Protein AF-A0A816BIZ3-F1 (afdb_monomer_lite)

Foldseek 3Di:
DDDQFAEEEAEDQDDPVVDCPPPVNVVVQVVVCVVRVHPYYHYHYDDPPVVVCVVVVVVCVVVCVVCVPDDQDQQPPHDQADPVRDGPDPVSSVVSVVVSVVVSVVD

Structure (mmCIF, N/CA/C/O backbone):
data_AF-A0A816BIZ3-F1
#
_entry.id   AF-A0A816BIZ3-F1
#
loop_
_atom_site.group_PDB
_atom_site.id
_atom_site.type_symbol
_atom_site.label_atom_id
_atom_site.label_alt_id
_atom_site.label_comp_id
_atom_site.label_asym_id
_atom_site.label_entity_id
_atom_site.label_seq_id
_atom_site.pdbx_PDB_ins_code
_atom_site.Cartn_x
_atom_site.Cartn_y
_atom_site.Cartn_z
_atom_site.occupancy
_atom_site.B_iso_or_equiv
_atom_site.auth_seq_id
_atom_site.auth_comp_id
_atom_site.auth_asym_id
_atom_site.auth_atom_id
_atom_site.pdbx_PDB_model_num
ATOM 1 N N . A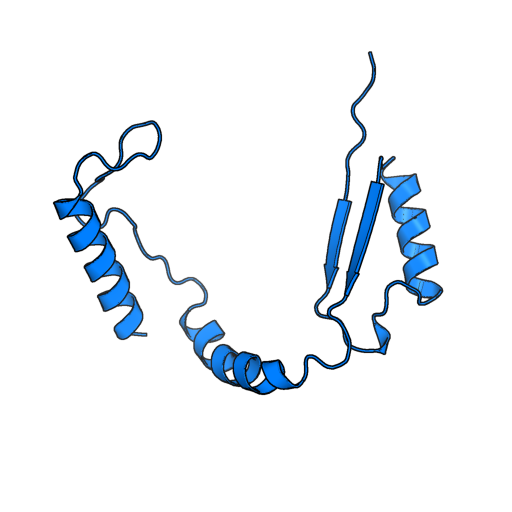SN A 1 1 ? -8.744 11.353 32.001 1.00 47.41 1 ASN A N 1
ATOM 2 C CA . ASN A 1 1 ? -9.101 11.352 30.566 1.00 47.41 1 ASN A CA 1
ATOM 3 C C . ASN A 1 1 ? -7.839 11.151 29.749 1.00 47.41 1 ASN A C 1
ATOM 5 O O . ASN A 1 1 ? -7.067 12.089 29.613 1.00 47.41 1 ASN A O 1
ATOM 9 N N . GLY A 1 2 ? -7.571 9.920 29.308 1.00 70.38 2 GLY A N 1
ATOM 10 C CA . GLY A 1 2 ? -6.414 9.621 28.462 1.00 70.38 2 GLY A CA 1
ATOM 11 C C . GLY A 1 2 ? -6.740 9.995 27.024 1.00 70.38 2 GLY A C 1
ATOM 12 O O . GLY A 1 2 ? -7.571 9.342 26.402 1.00 70.38 2 GLY A O 1
ATOM 13 N N . GLN A 1 3 ? -6.156 11.082 26.528 1.00 81.06 3 GLN A N 1
ATOM 14 C CA . GLN A 1 3 ? -6.303 11.466 25.129 1.00 81.06 3 GLN A CA 1
AT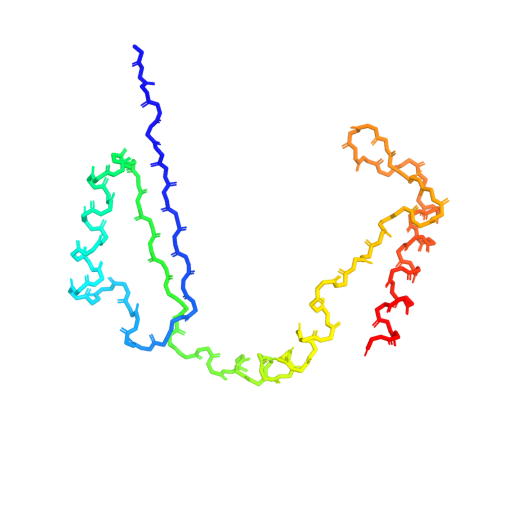OM 15 C C . GLN A 1 3 ? -5.556 10.430 24.282 1.00 81.06 3 GLN A C 1
ATOM 17 O O . GLN A 1 3 ? -4.358 10.228 24.482 1.00 81.06 3 GLN A O 1
ATOM 22 N N . VAL A 1 4 ? -6.270 9.738 23.391 1.00 87.75 4 VAL A N 1
ATOM 23 C CA . VAL A 1 4 ? -5.659 8.761 22.482 1.00 87.75 4 VAL A CA 1
ATOM 24 C C . VAL A 1 4 ? -4.748 9.521 21.529 1.00 87.75 4 VAL A C 1
ATOM 26 O O . VAL A 1 4 ? -5.196 10.427 20.825 1.00 87.75 4 VAL A O 1
ATOM 29 N N . LYS A 1 5 ? -3.459 9.185 21.550 1.00 93.06 5 LYS A N 1
ATOM 30 C CA . LYS A 1 5 ? -2.474 9.803 20.672 1.00 93.06 5 LYS A CA 1
ATOM 31 C C . LYS A 1 5 ? -2.604 9.235 19.253 1.00 93.06 5 LYS A C 1
ATOM 33 O O . LYS A 1 5 ? -2.868 8.044 19.095 1.00 93.06 5 LYS A O 1
ATOM 38 N N . PRO A 1 6 ? -2.432 10.064 18.215 1.00 94.12 6 PRO A N 1
ATOM 39 C CA . PRO A 1 6 ? -2.510 9.609 16.832 1.00 94.12 6 PRO A CA 1
ATOM 40 C C . PRO A 1 6 ? -1.302 8.747 16.439 1.00 94.12 6 PRO A C 1
ATOM 42 O O . PRO A 1 6 ? -0.187 8.955 16.916 1.00 94.12 6 PRO A O 1
ATOM 45 N N . ILE A 1 7 ? -1.521 7.806 15.522 1.00 95.94 7 ILE A N 1
ATOM 46 C CA . ILE A 1 7 ? -0.477 7.000 14.876 1.00 95.94 7 ILE A CA 1
ATOM 47 C C . ILE A 1 7 ? -0.352 7.465 13.426 1.00 95.94 7 ILE A C 1
ATOM 49 O O . ILE A 1 7 ? -1.367 7.684 12.765 1.00 95.94 7 ILE A O 1
ATOM 53 N N . ALA A 1 8 ? 0.876 7.594 12.924 1.00 92.94 8 ALA A N 1
ATOM 54 C CA . ALA A 1 8 ? 1.136 7.911 11.522 1.00 92.94 8 ALA A CA 1
ATOM 55 C C . ALA A 1 8 ? 1.898 6.772 10.832 1.00 92.94 8 ALA A C 1
ATOM 57 O O . ALA A 1 8 ? 2.885 6.260 11.364 1.00 92.94 8 ALA A O 1
ATOM 58 N N . ILE A 1 9 ? 1.448 6.402 9.633 1.00 93.56 9 ILE A N 1
ATOM 59 C CA . ILE A 1 9 ? 2.111 5.440 8.750 1.00 93.56 9 ILE A CA 1
ATOM 60 C C . ILE A 1 9 ? 2.370 6.150 7.424 1.00 93.56 9 ILE A C 1
ATOM 62 O O . ILE A 1 9 ? 1.438 6.648 6.799 1.00 93.56 9 ILE A O 1
ATOM 66 N N . ILE A 1 10 ? 3.635 6.216 7.018 1.00 86.94 10 ILE A N 1
ATOM 67 C CA . ILE A 1 10 ? 4.073 6.856 5.779 1.00 86.94 10 ILE A CA 1
ATOM 68 C C . ILE A 1 10 ? 4.704 5.782 4.903 1.00 86.94 10 ILE A C 1
ATOM 70 O O . ILE A 1 10 ? 5.724 5.199 5.267 1.00 86.94 10 ILE A O 1
ATOM 74 N N . THR A 1 11 ? 4.099 5.528 3.748 1.00 84.62 11 THR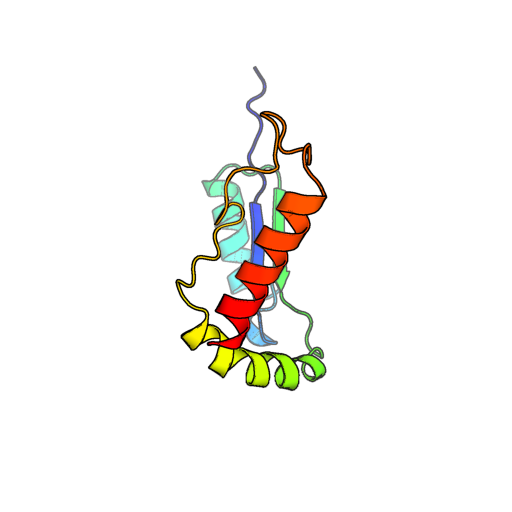 A N 1
ATOM 75 C CA . THR A 1 11 ? 4.628 4.628 2.721 1.00 84.62 11 THR A CA 1
ATOM 76 C C . THR A 1 11 ? 5.097 5.460 1.539 1.00 84.62 11 THR A C 1
ATOM 78 O O . THR A 1 11 ? 4.294 6.177 0.942 1.00 84.62 11 THR A O 1
ATOM 81 N N . VAL A 1 12 ? 6.384 5.381 1.215 1.00 74.75 12 VAL A N 1
ATOM 82 C CA . VAL A 1 12 ? 6.974 6.103 0.084 1.00 74.75 12 VAL A CA 1
ATOM 83 C C . VAL A 1 12 ? 7.419 5.088 -0.962 1.00 74.75 12 VAL A C 1
ATOM 85 O O . VAL A 1 12 ? 8.095 4.107 -0.632 1.00 74.75 12 VAL A O 1
ATOM 88 N N . ASP A 1 13 ? 7.032 5.319 -2.214 1.00 69.00 13 ASP A N 1
ATOM 89 C CA . ASP A 1 13 ? 7.633 4.627 -3.350 1.00 69.00 13 ASP A CA 1
ATOM 90 C C . ASP A 1 13 ? 9.025 5.222 -3.552 1.00 69.00 13 ASP A C 1
ATOM 92 O O . ASP A 1 13 ? 9.185 6.299 -4.122 1.00 69.00 13 ASP A O 1
ATOM 96 N N . GLY A 1 14 ? 9.991 4.606 -2.873 1.00 64.62 14 GLY A N 1
ATOM 97 C CA . GLY A 1 14 ? 11.305 5.174 -2.645 1.00 64.62 14 GLY A CA 1
ATOM 98 C C . GLY A 1 14 ? 12.402 4.355 -3.307 1.00 64.62 14 GLY A C 1
ATOM 99 O O . GLY A 1 14 ? 12.481 3.140 -3.116 1.00 64.62 14 GLY A O 1
ATOM 100 N N . GLY A 1 15 ? 13.287 5.022 -4.037 1.00 63.03 15 GLY A N 1
ATOM 101 C CA . GLY A 1 15 ? 14.569 4.491 -4.469 1.00 63.03 15 GLY A CA 1
ATOM 102 C C . GLY A 1 15 ? 15.583 4.396 -3.316 1.00 63.03 15 GLY A C 1
ATOM 103 O O . GLY A 1 15 ? 15.290 4.731 -2.166 1.00 63.03 15 GLY A O 1
ATOM 104 N N . PRO A 1 16 ? 16.820 3.953 -3.601 1.00 60.94 16 PRO A N 1
ATOM 105 C CA . PRO A 1 16 ? 17.853 3.745 -2.585 1.00 60.94 16 PRO A CA 1
ATOM 106 C C . PRO A 1 16 ? 18.118 4.966 -1.695 1.00 60.94 16 PRO A C 1
ATOM 108 O O . PRO 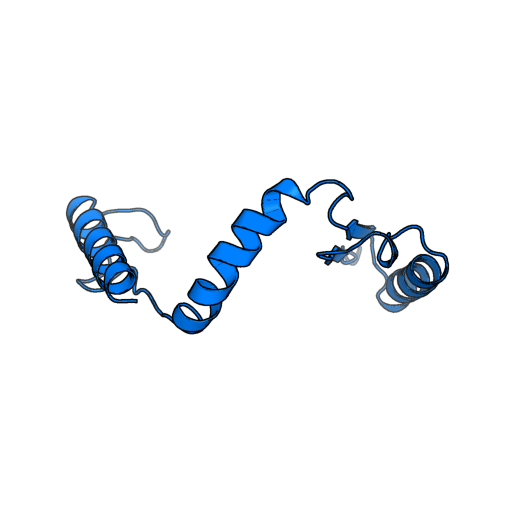A 1 16 ? 18.410 4.783 -0.517 1.00 60.94 16 PRO A O 1
ATOM 111 N N . ASP A 1 17 ? 17.977 6.180 -2.239 1.00 65.69 17 ASP A N 1
ATOM 112 C CA . ASP A 1 17 ? 18.263 7.459 -1.570 1.00 65.69 17 ASP A CA 1
ATOM 113 C C . ASP A 1 17 ? 17.135 7.952 -0.644 1.00 65.69 17 ASP A C 1
ATOM 115 O O . ASP A 1 17 ? 17.330 8.879 0.142 1.00 65.69 17 ASP A O 1
ATOM 119 N N . GLU A 1 18 ? 15.957 7.329 -0.698 1.00 68.00 18 GLU A N 1
ATOM 120 C CA . GLU A 1 18 ? 14.788 7.698 0.116 1.00 68.00 18 GLU A CA 1
ATOM 121 C C . GLU A 1 18 ? 14.655 6.832 1.373 1.00 68.00 18 GLU A C 1
ATOM 123 O O . GLU A 1 18 ? 13.704 6.988 2.139 1.00 68.00 18 GLU A O 1
ATOM 128 N N . ASN A 1 19 ? 15.639 5.958 1.623 1.00 74.56 19 ASN A N 1
ATOM 129 C CA . ASN A 1 19 ? 15.658 5.034 2.752 1.00 74.56 19 ASN A CA 1
ATOM 130 C C . ASN A 1 19 ? 15.345 5.759 4.091 1.00 74.56 19 ASN A C 1
ATOM 132 O O . ASN A 1 19 ? 15.986 6.764 4.422 1.00 74.56 19 ASN A O 1
ATOM 136 N N . PRO A 1 20 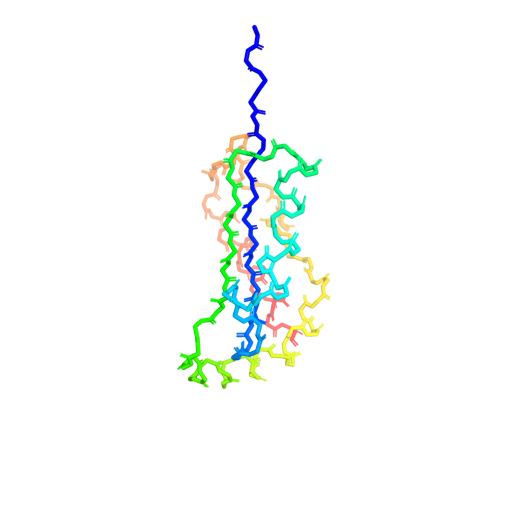? 14.408 5.247 4.915 1.00 76.69 20 PRO A N 1
ATOM 137 C CA . PRO A 1 20 ? 14.005 5.879 6.172 1.00 76.69 20 PRO A CA 1
ATOM 138 C C . PRO A 1 20 ? 15.153 6.053 7.171 1.00 76.69 20 PRO A C 1
ATOM 140 O O . PRO A 1 20 ? 15.080 6.904 8.055 1.00 76.69 20 PRO A O 1
ATOM 143 N N . CYS A 1 21 ? 16.223 5.266 7.031 1.00 80.75 21 CYS A N 1
ATOM 144 C CA . CYS A 1 21 ? 17.414 5.327 7.866 1.00 80.75 21 CYS A CA 1
ATOM 145 C C . CYS A 1 21 ? 18.387 6.453 7.481 1.00 80.75 21 CYS A C 1
ATOM 147 O O . CYS A 1 21 ? 19.383 6.641 8.183 1.00 80.75 21 CYS A O 1
ATOM 149 N N . PHE A 1 22 ? 18.140 7.223 6.412 1.00 85.00 22 PHE A N 1
ATOM 150 C CA . PHE A 1 22 ? 18.972 8.390 6.118 1.00 85.00 22 PHE A CA 1
ATOM 151 C C . PHE A 1 22 ? 18.869 9.435 7.242 1.00 85.00 22 PHE A C 1
ATOM 153 O O . PHE A 1 22 ? 17.761 9.760 7.681 1.00 85.00 22 PHE A O 1
ATOM 160 N N . PRO A 1 23 ? 19.993 10.043 7.676 1.00 88.81 23 PRO A N 1
ATOM 161 C CA . PRO A 1 23 ? 19.999 10.992 8.792 1.00 88.81 23 PRO A CA 1
ATOM 162 C C . PRO A 1 23 ? 19.015 12.157 8.635 1.00 88.81 23 PRO A C 1
ATOM 164 O O . PRO A 1 23 ? 18.374 12.556 9.604 1.00 88.81 23 PRO A O 1
ATOM 167 N N . LYS A 1 24 ? 18.851 12.679 7.413 1.00 87.56 24 LYS A N 1
ATOM 168 C CA . LYS A 1 24 ? 17.893 13.755 7.118 1.00 87.56 24 LYS A CA 1
ATOM 169 C C . LYS A 1 24 ? 16.452 13.315 7.398 1.00 87.56 24 LYS A C 1
ATOM 171 O O . LYS A 1 24 ? 15.720 14.033 8.073 1.00 87.56 24 LYS A O 1
ATOM 176 N N . THR A 1 25 ? 16.071 12.131 6.920 1.00 86.50 25 THR A N 1
ATOM 177 C CA . THR A 1 25 ? 14.729 11.565 7.104 1.00 86.50 25 THR A CA 1
ATOM 178 C C . THR A 1 25 ? 14.459 11.279 8.574 1.00 86.50 25 THR A C 1
ATOM 180 O O . THR A 1 25 ? 13.417 11.681 9.086 1.00 86.50 25 THR A O 1
ATOM 183 N N . LEU A 1 26 ? 15.420 10.691 9.294 1.00 90.50 26 LEU A N 1
ATOM 184 C CA . LEU A 1 26 ? 15.310 10.451 10.736 1.00 90.50 26 LEU A CA 1
ATOM 185 C C . LEU A 1 26 ? 15.082 11.747 11.525 1.00 90.50 26 LEU A C 1
ATOM 187 O O . LEU A 1 26 ? 14.180 11.803 12.359 1.00 90.50 26 LEU A O 1
ATOM 191 N N . LEU A 1 27 ? 15.851 12.804 11.242 1.00 93.38 27 LEU A N 1
ATOM 192 C CA . LEU A 1 27 ? 15.701 14.094 11.922 1.00 93.38 27 LEU A CA 1
ATOM 193 C C . LEU A 1 27 ? 14.317 14.712 11.682 1.00 93.38 27 LEU A C 1
ATOM 195 O O . LEU A 1 27 ? 13.657 15.116 12.640 1.00 93.38 27 LEU A O 1
ATOM 199 N N . SER A 1 28 ? 13.847 14.730 10.432 1.00 91.75 28 SER A N 1
ATOM 200 C CA . SER A 1 28 ? 12.505 15.226 10.099 1.00 91.75 28 SER A CA 1
ATOM 201 C C . SER A 1 28 ? 11.393 14.387 10.740 1.00 91.75 28 SER A C 1
ATOM 203 O O . SER A 1 28 ? 10.384 14.929 11.187 1.00 91.75 28 SER A O 1
ATOM 205 N N . SER A 1 29 ? 11.595 13.074 10.850 1.00 92.88 29 SER A N 1
ATOM 206 C CA . SER A 1 29 ? 10.639 12.138 11.457 1.00 92.88 29 SER A CA 1
ATOM 207 C C . SER A 1 29 ? 10.516 12.338 12.965 1.00 92.88 29 SER A C 1
ATOM 209 O O . SER A 1 29 ? 9.412 12.336 13.509 1.00 92.88 29 SER A O 1
ATOM 211 N N . ILE A 1 30 ? 11.643 12.570 13.646 1.00 94.62 30 ILE A N 1
ATOM 212 C CA . ILE A 1 30 ? 11.671 12.899 15.076 1.00 94.62 30 ILE A CA 1
ATOM 213 C C . ILE A 1 30 ? 10.948 14.226 15.336 1.00 94.62 30 ILE A C 1
ATOM 215 O O . ILE A 1 30 ? 10.194 14.324 16.308 1.00 94.62 30 ILE A O 1
ATOM 219 N N . ASP A 1 31 ? 11.162 15.235 14.486 1.00 96.19 31 ASP A N 1
ATOM 220 C CA . ASP A 1 31 ? 10.469 16.521 14.604 1.00 96.19 31 ASP A CA 1
ATOM 221 C C . ASP A 1 31 ? 8.951 16.352 14.444 1.00 96.19 31 ASP A C 1
ATOM 223 O O . ASP A 1 31 ? 8.192 16.781 15.314 1.00 96.19 31 ASP A O 1
ATOM 227 N N . MET A 1 32 ? 8.500 15.620 13.416 1.00 94.06 32 MET A N 1
ATOM 228 C CA . MET A 1 32 ? 7.080 15.295 13.221 1.00 94.06 32 MET A CA 1
ATOM 229 C C . MET A 1 32 ? 6.475 14.546 14.411 1.00 94.06 32 MET A C 1
ATOM 231 O O . MET A 1 32 ? 5.392 14.911 14.874 1.00 94.06 32 MET A O 1
ATOM 235 N N . PHE A 1 33 ? 7.167 13.525 14.926 1.00 96.56 33 PHE A N 1
ATOM 236 C CA . PHE A 1 33 ? 6.686 12.727 16.055 1.00 96.56 33 PHE A CA 1
ATOM 237 C C . PHE A 1 33 ? 6.406 13.600 17.282 1.00 96.56 33 PHE A C 1
ATOM 239 O O . PHE A 1 33 ? 5.347 13.495 17.905 1.00 96.56 33 PHE A O 1
ATOM 246 N N . LYS A 1 34 ? 7.334 14.514 17.592 1.00 96.25 34 LYS A N 1
ATOM 247 C CA . LYS A 1 34 ? 7.199 15.453 18.710 1.00 96.25 34 LYS A CA 1
ATOM 248 C C . LYS A 1 34 ? 6.126 16.502 18.442 1.00 96.25 34 LYS A C 1
ATOM 250 O O . LYS A 1 34 ? 5.262 16.715 19.289 1.00 96.25 34 LYS A O 1
ATOM 255 N N . LYS A 1 35 ? 6.162 17.136 17.267 1.00 96.25 35 LYS A N 1
ATOM 256 C CA . LYS A 1 35 ? 5.263 18.232 16.885 1.00 96.25 35 LYS A CA 1
ATOM 257 C C . LYS A 1 35 ? 3.794 17.815 16.888 1.00 96.25 35 LYS A C 1
ATOM 259 O O . LYS A 1 35 ? 2.942 18.602 17.287 1.00 96.25 35 LYS A O 1
ATOM 264 N N . HIS A 1 36 ? 3.505 16.586 16.469 1.00 94.19 36 HIS A N 1
ATOM 265 C CA . HIS A 1 36 ? 2.144 16.056 16.399 1.00 94.19 36 HIS A CA 1
ATOM 266 C C . HIS A 1 36 ? 1.750 15.196 17.609 1.00 94.19 36 HIS A C 1
ATOM 268 O O . HIS A 1 36 ? 0.633 14.688 17.639 1.00 94.19 36 HIS A O 1
ATOM 274 N N . ASN A 1 37 ? 2.633 15.060 18.610 1.00 95.12 37 ASN A N 1
ATOM 275 C CA . ASN A 1 37 ? 2.421 14.240 19.809 1.00 95.12 37 ASN A CA 1
ATOM 276 C C . ASN A 1 37 ? 1.911 12.827 19.465 1.00 95.12 37 ASN A C 1
ATOM 278 O O . ASN A 1 37 ? 0.903 12.366 20.007 1.00 95.12 37 ASN A O 1
ATOM 282 N N . LEU A 1 38 ? 2.593 12.174 18.522 1.00 95.50 38 LEU A N 1
ATOM 283 C CA . LEU A 1 38 ? 2.206 10.854 18.032 1.00 95.50 38 LEU A CA 1
ATOM 284 C C . LEU A 1 38 ? 2.447 9.770 19.098 1.00 95.50 38 LEU A C 1
ATOM 286 O O . LEU A 1 38 ? 3.294 9.922 19.981 1.00 95.50 38 LEU A O 1
ATOM 290 N N . ASP A 1 39 ? 1.708 8.667 18.995 1.00 96.19 39 ASP A N 1
ATOM 291 C CA . ASP A 1 39 ? 1.959 7.439 19.763 1.00 96.19 39 ASP A CA 1
ATOM 292 C C . ASP A 1 39 ? 2.999 6.560 19.064 1.00 96.19 39 ASP A C 1
ATOM 294 O O . ASP A 1 39 ? 3.906 6.012 19.686 1.00 96.19 39 ASP A O 1
ATOM 298 N N . ALA A 1 40 ? 2.897 6.489 17.736 1.00 94.81 40 ALA A N 1
ATOM 299 C CA . ALA A 1 40 ? 3.814 5.763 16.877 1.00 94.81 40 ALA A CA 1
ATOM 300 C C . ALA A 1 40 ? 3.940 6.447 15.508 1.00 94.81 40 ALA A C 1
ATOM 302 O O . ALA A 1 40 ? 2.993 7.056 15.000 1.00 94.81 40 ALA A O 1
ATOM 303 N N . LEU A 1 41 ? 5.126 6.322 14.912 1.00 94.50 41 LEU A N 1
ATOM 304 C CA . LEU A 1 41 ? 5.427 6.752 13.552 1.00 94.50 41 LEU A CA 1
ATOM 305 C C . LEU A 1 41 ? 6.138 5.607 12.831 1.00 94.50 41 LEU A C 1
ATOM 307 O O . LEU A 1 41 ? 7.235 5.213 13.225 1.00 94.50 41 LEU A O 1
ATOM 311 N N . PHE A 1 42 ? 5.514 5.097 11.776 1.00 93.00 42 PHE A N 1
ATOM 312 C CA . PHE A 1 42 ? 6.080 4.078 10.899 1.00 93.00 42 PHE A CA 1
ATOM 313 C C . PHE A 1 42 ? 6.386 4.709 9.547 1.00 93.00 42 PHE A C 1
ATOM 315 O O . PHE A 1 42 ? 5.507 5.314 8.937 1.00 93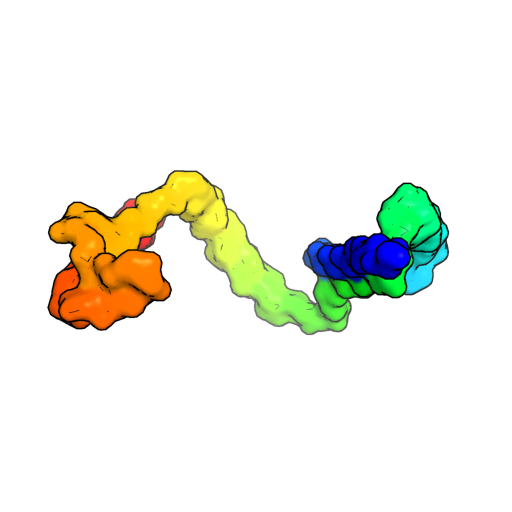.00 42 PHE A O 1
ATOM 322 N N . ILE A 1 43 ? 7.621 4.569 9.076 1.00 88.56 43 ILE A N 1
ATOM 323 C CA . ILE A 1 43 ? 8.035 5.054 7.759 1.00 88.56 43 ILE A CA 1
ATOM 324 C C . ILE A 1 43 ? 8.604 3.872 7.001 1.00 88.56 43 ILE A C 1
ATOM 326 O O . ILE A 1 43 ? 9.562 3.241 7.446 1.00 88.56 43 ILE A O 1
ATOM 330 N N . LEU A 1 44 ? 7.974 3.569 5.877 1.00 85.38 44 LEU A N 1
ATOM 331 C CA . LEU A 1 44 ? 8.300 2.443 5.028 1.00 85.38 44 LEU A CA 1
ATOM 332 C C . LEU A 1 44 ? 8.663 2.980 3.652 1.00 85.38 44 LEU A C 1
ATOM 334 O O . LEU A 1 44 ? 7.931 3.789 3.081 1.00 85.38 44 LEU A O 1
ATOM 338 N N . THR A 1 45 ? 9.772 2.499 3.112 1.00 78.69 45 THR A N 1
ATOM 339 C CA . THR A 1 45 ? 10.068 2.630 1.688 1.00 78.69 45 THR A CA 1
ATOM 340 C C . THR A 1 45 ? 9.914 1.286 1.021 1.00 78.69 45 THR A C 1
ATOM 342 O O . THR A 1 45 ? 10.186 0.245 1.630 1.00 78.69 45 THR A O 1
ATOM 345 N N . HIS A 1 46 ? 9.532 1.306 -0.250 1.00 73.06 46 HIS A N 1
ATOM 346 C CA . HIS A 1 46 ? 9.685 0.132 -1.094 1.00 73.06 46 HIS A CA 1
ATOM 347 C C . HIS A 1 46 ? 11.132 -0.389 -1.043 1.00 73.06 46 HIS A C 1
ATOM 349 O O . HIS A 1 46 ? 12.100 0.371 -0.974 1.00 73.06 46 HIS A O 1
ATOM 355 N N . ALA A 1 47 ? 11.281 -1.713 -0.978 1.00 64.06 47 ALA A N 1
ATOM 356 C CA . ALA A 1 47 ? 12.590 -2.336 -0.844 1.00 64.06 47 ALA A CA 1
ATOM 357 C C . ALA A 1 47 ? 13.369 -2.239 -2.171 1.00 64.06 47 ALA A C 1
ATOM 359 O O . ALA A 1 47 ? 12.810 -2.560 -3.228 1.00 64.06 47 ALA A O 1
ATOM 360 N N . PRO A 1 48 ? 14.666 -1.877 -2.146 1.00 58.41 48 PRO A N 1
ATOM 361 C CA . PRO A 1 48 ? 15.508 -1.964 -3.333 1.00 58.41 48 PRO A CA 1
ATOM 362 C C . PRO A 1 48 ? 15.545 -3.415 -3.835 1.00 58.41 48 PRO A C 1
ATOM 364 O O . PRO A 1 48 ? 15.723 -4.348 -3.055 1.00 58.41 48 PRO A O 1
ATOM 367 N N . GLY A 1 49 ? 15.360 -3.608 -5.144 1.00 59.84 49 GLY A N 1
ATOM 368 C CA . GLY A 1 49 ? 15.287 -4.939 -5.767 1.00 59.84 49 GLY A CA 1
ATOM 369 C C . GLY A 1 49 ? 13.911 -5.319 -6.316 1.00 59.84 49 GLY A C 1
ATOM 370 O O . GLY A 1 49 ? 13.791 -6.340 -6.987 1.00 59.84 49 GLY A O 1
ATOM 371 N N . GLN A 1 50 ? 12.897 -4.469 -6.138 1.00 61.28 50 GLN A N 1
ATOM 372 C CA . GLN A 1 50 ? 11.596 -4.618 -6.800 1.00 61.28 50 GLN A CA 1
ATOM 373 C C . GLN A 1 50 ? 11.597 -4.140 -8.263 1.00 61.28 50 GLN A C 1
ATOM 375 O O . GLN A 1 50 ? 10.540 -4.026 -8.868 1.00 61.28 50 GLN A O 1
ATOM 380 N N . SER A 1 51 ? 12.768 -3.949 -8.892 1.00 63.09 51 SER A N 1
ATOM 381 C CA . SER A 1 51 ? 12.896 -3.558 -10.307 1.00 63.09 51 SER A CA 1
ATOM 382 C C . SER A 1 51 ? 12.184 -4.501 -11.287 1.00 63.09 51 SER A C 1
ATOM 384 O O . SER A 1 51 ? 11.925 -4.124 -12.430 1.00 63.09 51 SER A O 1
ATOM 386 N N . ALA A 1 52 ? 11.863 -5.723 -10.852 1.00 62.38 52 ALA A N 1
ATOM 387 C CA . ALA A 1 52 ? 11.001 -6.652 -11.578 1.00 62.38 52 ALA A CA 1
ATOM 388 C C . ALA A 1 52 ? 9.583 -6.087 -11.810 1.00 62.38 52 ALA A C 1
ATOM 390 O O . ALA A 1 52 ? 8.968 -6.377 -12.836 1.00 62.38 52 ALA A O 1
ATOM 391 N N . TYR A 1 53 ? 9.096 -5.231 -10.909 1.00 66.56 53 TYR A N 1
ATOM 392 C CA . TYR A 1 53 ? 7.811 -4.544 -11.011 1.00 66.56 53 TYR A CA 1
ATOM 393 C C . TYR A 1 53 ? 7.876 -3.262 -11.843 1.00 66.56 53 TYR A C 1
ATOM 395 O O . TYR A 1 53 ? 6.845 -2.860 -12.367 1.00 66.56 53 TYR A O 1
ATOM 403 N N . ASN A 1 54 ? 9.060 -2.704 -12.127 1.00 70.62 54 ASN A N 1
ATOM 404 C CA . ASN A 1 54 ? 9.192 -1.529 -13.005 1.00 70.62 54 ASN A CA 1
ATOM 405 C C . ASN A 1 54 ? 8.603 -1.776 -14.405 1.00 70.62 54 ASN A C 1
ATOM 407 O O . ASN A 1 54 ? 8.181 -0.846 -15.088 1.00 70.62 54 ASN A O 1
ATOM 411 N N . ALA A 1 55 ? 8.611 -3.024 -14.886 1.00 73.81 55 ALA A N 1
ATOM 412 C CA . ALA A 1 55 ? 7.965 -3.383 -16.148 1.00 73.81 55 ALA A CA 1
ATOM 413 C C . ALA A 1 55 ? 6.431 -3.333 -16.047 1.00 73.81 55 ALA A C 1
ATOM 415 O O . ALA A 1 55 ? 5.769 -2.957 -17.012 1.00 73.81 55 ALA A O 1
ATOM 416 N N . VAL A 1 56 ? 5.879 -3.687 -14.886 1.00 73.81 56 VAL A N 1
ATOM 417 C CA . VAL A 1 56 ? 4.449 -3.585 -14.579 1.00 73.81 56 VAL A CA 1
ATOM 418 C C . VAL A 1 56 ? 4.065 -2.117 -14.403 1.00 73.81 56 VAL A C 1
ATOM 420 O O . VAL A 1 56 ? 3.153 -1.661 -15.079 1.00 73.81 56 VAL A O 1
ATOM 423 N N . GLU A 1 57 ? 4.814 -1.348 -13.612 1.00 71.19 57 GLU A N 1
ATOM 424 C CA . GLU A 1 57 ? 4.608 0.095 -13.418 1.00 71.19 57 GLU A CA 1
ATOM 425 C C . GLU A 1 57 ? 4.659 0.865 -14.740 1.00 71.19 57 GLU A C 1
ATOM 427 O O . GLU A 1 57 ? 3.766 1.653 -15.031 1.00 71.19 57 GLU A O 1
ATOM 432 N N . ARG A 1 58 ? 5.638 0.587 -15.612 1.00 78.06 58 ARG A N 1
ATOM 433 C CA . ARG A 1 58 ? 5.711 1.224 -16.939 1.00 78.06 58 ARG A CA 1
ATOM 434 C C . ARG A 1 58 ? 4.580 0.817 -17.879 1.00 78.06 58 ARG A C 1
ATOM 436 O O . ARG A 1 58 ? 4.249 1.592 -18.767 1.00 78.06 58 ARG A O 1
ATOM 443 N N . ARG A 1 59 ? 4.006 -0.379 -17.722 1.00 76.00 59 ARG A N 1
ATOM 444 C CA . ARG A 1 59 ? 2.819 -0.808 -18.486 1.00 76.00 59 ARG A CA 1
ATOM 445 C C . ARG A 1 59 ? 1.531 -0.210 -17.929 1.00 76.00 59 ARG A C 1
ATOM 447 O O . ARG A 1 59 ? 0.610 0.043 -18.693 1.00 76.00 59 ARG A O 1
ATOM 454 N N . MET A 1 60 ? 1.492 0.034 -16.625 1.00 77.12 60 MET A N 1
ATOM 455 C CA . MET A 1 60 ? 0.407 0.726 -15.934 1.00 77.12 60 MET A CA 1
ATOM 456 C C . MET A 1 60 ? 0.433 2.238 -16.190 1.00 77.12 60 MET A C 1
ATOM 458 O O . MET A 1 60 ? -0.621 2.858 -16.193 1.00 77.12 60 MET A O 1
ATOM 462 N N . ALA A 1 61 ? 1.606 2.842 -16.411 1.00 79.25 61 ALA A N 1
ATOM 463 C CA . ALA A 1 61 ? 1.745 4.293 -16.533 1.00 79.25 61 ALA A CA 1
ATOM 464 C C . ALA A 1 61 ? 0.880 4.919 -17.653 1.00 79.25 61 ALA A C 1
ATOM 466 O O . ALA A 1 61 ? 0.194 5.896 -17.356 1.00 79.25 61 ALA A O 1
ATOM 467 N N . PRO A 1 62 ? 0.812 4.374 -18.887 1.00 77.06 62 PRO A N 1
ATOM 468 C CA . PRO A 1 62 ? -0.101 4.882 -19.913 1.00 77.06 62 PRO A CA 1
ATOM 469 C C . PRO A 1 62 ? -1.573 4.746 -19.504 1.00 77.06 62 PRO A C 1
ATOM 471 O O . PRO A 1 62 ? -2.328 5.701 -19.621 1.00 77.06 62 PRO A O 1
ATOM 474 N N . LEU A 1 63 ? -1.948 3.597 -18.927 1.00 75.12 63 LEU A N 1
ATOM 475 C CA . LEU A 1 63 ? -3.313 3.325 -18.464 1.00 75.12 63 LEU A CA 1
ATOM 476 C C . LEU A 1 63 ? -3.725 4.261 -17.323 1.00 75.12 63 LEU A C 1
ATOM 478 O O . LEU A 1 63 ? -4.880 4.651 -17.223 1.00 75.12 63 LEU A O 1
ATOM 482 N N . SER A 1 64 ? -2.787 4.649 -16.458 1.00 77.69 64 SER A N 1
ATOM 483 C CA . SER A 1 64 ? -3.080 5.510 -15.310 1.00 77.69 64 SER A CA 1
ATOM 484 C C . SER A 1 64 ? -3.570 6.903 -15.706 1.00 77.69 64 SER A C 1
ATOM 486 O O . SER A 1 64 ? -4.347 7.490 -14.959 1.00 77.69 64 SER A O 1
ATOM 488 N N . HIS A 1 65 ? -3.161 7.410 -16.875 1.00 79.44 65 HIS A N 1
ATOM 489 C CA . HIS A 1 65 ? -3.669 8.668 -17.417 1.00 79.44 65 HIS A CA 1
ATOM 490 C C . HIS A 1 65 ? -5.126 8.531 -17.866 1.00 79.44 65 HIS A C 1
ATOM 492 O O . HIS A 1 65 ? -5.962 9.342 -17.481 1.00 79.44 65 HIS A O 1
ATOM 498 N N . ASP A 1 66 ? -5.439 7.486 -18.630 1.00 81.38 66 ASP A N 1
ATOM 499 C CA . ASP A 1 66 ? -6.772 7.305 -19.215 1.00 81.38 66 ASP A CA 1
ATOM 500 C C . ASP A 1 66 ? -7.802 6.854 -18.164 1.00 81.38 66 ASP A C 1
ATOM 502 O O . ASP A 1 66 ? -8.984 7.180 -18.245 1.00 81.38 66 ASP A O 1
ATOM 506 N N . LEU A 1 67 ? -7.335 6.189 -17.103 1.00 82.88 67 LEU A N 1
ATOM 507 C CA . LEU A 1 67 ? -8.135 5.833 -15.931 1.00 82.88 67 LEU A CA 1
ATOM 508 C C . LEU A 1 67 ? -8.262 6.980 -14.912 1.00 82.88 67 LEU A C 1
ATOM 510 O O . LEU A 1 67 ? -9.050 6.872 -13.966 1.00 82.88 67 LEU A O 1
ATOM 514 N N . ALA A 1 68 ? -7.508 8.075 -15.058 1.00 84.81 68 ALA A N 1
ATOM 515 C CA . ALA A 1 68 ? -7.562 9.186 -14.114 1.00 84.81 68 ALA A CA 1
ATOM 516 C C . ALA A 1 68 ? -8.927 9.885 -14.176 1.00 84.81 68 ALA A C 1
ATOM 518 O O . ALA A 1 68 ? -9.327 10.442 -15.194 1.00 84.81 68 ALA A O 1
ATOM 519 N N . GLY A 1 69 ? -9.644 9.891 -13.051 1.00 84.81 69 GLY A N 1
ATOM 520 C CA . GLY A 1 69 ? -10.972 10.503 -12.965 1.00 84.81 69 GLY A CA 1
ATOM 521 C C . GLY A 1 69 ? -12.103 9.651 -13.547 1.00 84.81 69 GLY A C 1
ATOM 522 O O . GLY A 1 69 ? -13.244 10.113 -13.560 1.00 84.81 69 GLY A O 1
ATOM 523 N N . LEU A 1 70 ? -11.823 8.414 -13.975 1.00 88.81 70 LEU A N 1
ATOM 524 C CA . LEU A 1 70 ? -12.859 7.467 -14.367 1.00 88.81 70 LEU A CA 1
ATOM 525 C C . LEU A 1 70 ? -13.731 7.120 -13.153 1.00 88.81 70 LEU A C 1
ATOM 527 O O . LEU A 1 70 ? -13.240 6.678 -12.113 1.00 88.81 70 LEU A O 1
ATOM 531 N N . ILE A 1 71 ? -15.042 7.302 -13.298 1.00 89.94 71 ILE A N 1
ATOM 532 C CA . ILE A 1 71 ? -16.033 6.906 -12.298 1.00 89.94 71 ILE A CA 1
ATOM 533 C C . ILE A 1 71 ? -16.763 5.684 -12.841 1.00 89.94 71 ILE A C 1
ATOM 535 O O . ILE A 1 71 ? -17.401 5.762 -13.888 1.00 89.94 71 ILE A O 1
ATOM 539 N N . LEU A 1 72 ? -16.690 4.571 -12.112 1.00 90.69 72 LEU A N 1
ATOM 540 C CA . LEU A 1 72 ? -17.436 3.348 -12.400 1.00 90.69 72 LEU A CA 1
ATOM 541 C C . LEU A 1 72 ? -18.581 3.221 -11.383 1.00 90.69 72 LEU A C 1
ATOM 543 O O . LEU A 1 72 ? -18.330 2.839 -10.237 1.00 90.69 72 LEU A O 1
ATOM 547 N N . PRO A 1 73 ? -19.829 3.567 -11.749 1.00 91.75 73 PRO A N 1
ATOM 548 C CA . PRO A 1 73 ? -20.962 3.432 -10.845 1.00 91.75 73 PRO A CA 1
ATOM 549 C C . PRO A 1 73 ? -21.212 1.956 -10.536 1.00 91.75 73 PRO A C 1
ATOM 551 O O . PRO A 1 73 ? -21.417 1.151 -11.443 1.00 91.75 73 PRO A O 1
ATOM 554 N N . HIS A 1 74 ? -21.231 1.607 -9.252 1.00 88.38 74 HIS A N 1
ATOM 555 C CA . HIS A 1 74 ? -21.545 0.249 -8.798 1.00 88.38 74 HIS A CA 1
ATOM 556 C C . HIS A 1 74 ? -23.026 -0.142 -8.989 1.00 88.38 74 HIS A C 1
ATOM 558 O O . HIS A 1 74 ? -23.390 -1.306 -8.843 1.00 88.38 74 HIS A O 1
ATOM 564 N N . ASP A 1 75 ? -23.880 0.827 -9.310 1.00 93.50 75 ASP A N 1
ATOM 565 C CA . ASP A 1 75 ? -25.340 0.752 -9.316 1.00 93.50 75 ASP A CA 1
ATOM 566 C C . ASP A 1 75 ? -25.941 1.346 -10.600 1.00 93.50 75 ASP A C 1
ATOM 568 O O . ASP A 1 75 ? -27.026 1.922 -10.580 1.00 93.50 75 ASP A O 1
ATOM 572 N N . HIS A 1 76 ? -25.250 1.209 -11.734 1.00 94.25 76 HIS A N 1
ATOM 573 C CA . HIS A 1 76 ? -25.681 1.746 -13.032 1.00 94.25 76 HIS A CA 1
ATOM 574 C C . HIS A 1 76 ? -27.151 1.425 -13.386 1.00 94.25 76 HIS A C 1
ATOM 576 O O . HIS A 1 76 ? -27.847 2.259 -13.962 1.00 94.25 76 HIS A O 1
ATOM 582 N N . PHE A 1 77 ? -27.632 0.234 -13.018 1.00 95.50 77 PHE A N 1
ATOM 583 C CA . PHE A 1 77 ? -29.013 -0.229 -13.212 1.00 95.50 77 PHE A CA 1
ATOM 584 C C . PHE A 1 77 ? -29.860 -0.217 -11.927 1.00 95.50 77 PHE A C 1
ATOM 586 O O . PHE A 1 77 ? -30.954 -0.779 -11.898 1.00 95.50 77 PHE A O 1
ATOM 593 N N . GLY A 1 78 ? -29.368 0.417 -10.864 1.00 95.44 78 GLY A N 1
ATOM 594 C CA . GLY A 1 78 ? -29.969 0.454 -9.536 1.00 95.44 78 GLY A CA 1
ATOM 595 C C . GLY A 1 78 ? -29.132 -0.265 -8.477 1.00 95.44 78 GLY A C 1
ATOM 596 O O . GLY A 1 78 ? -28.231 -1.055 -8.784 1.00 95.44 78 GLY A O 1
ATOM 597 N N . SER A 1 79 ? -29.444 0.021 -7.209 1.00 94.88 79 SER A N 1
ATOM 598 C CA . SER A 1 79 ? -28.739 -0.564 -6.065 1.00 94.88 79 SER A CA 1
ATOM 599 C C . SER A 1 79 ? -29.106 -2.035 -5.886 1.00 94.88 79 SER A C 1
ATOM 601 O O . SER A 1 79 ? -30.275 -2.382 -5.723 1.00 94.88 79 SER A O 1
ATOM 603 N N . HIS A 1 80 ? -28.084 -2.886 -5.853 1.00 96.06 80 HIS A N 1
ATOM 604 C CA . HIS A 1 80 ? -28.172 -4.300 -5.485 1.00 96.06 80 HIS A CA 1
ATOM 605 C C . HIS A 1 80 ? -27.820 -4.537 -4.005 1.00 96.06 80 HIS A C 1
ATOM 607 O O . HIS A 1 80 ? -27.765 -5.688 -3.566 1.00 96.06 80 HIS A O 1
ATOM 613 N N . LEU A 1 81 ? -27.569 -3.460 -3.248 1.00 96.25 81 LEU A N 1
ATOM 614 C CA . LEU A 1 81 ? -27.081 -3.481 -1.871 1.00 96.25 81 LEU A CA 1
ATOM 615 C C . LEU A 1 81 ? -28.150 -3.009 -0.878 1.00 96.25 81 LEU A C 1
ATOM 617 O O . LEU A 1 81 ? -28.940 -2.107 -1.171 1.00 96.25 81 LEU A O 1
ATOM 621 N N . ASN A 1 82 ? -28.140 -3.589 0.324 1.00 94.31 82 ASN A N 1
ATOM 622 C CA . ASN A 1 82 ? -28.903 -3.079 1.465 1.00 94.31 82 ASN A CA 1
ATOM 623 C C . ASN A 1 82 ? -28.184 -1.911 2.173 1.00 94.31 82 ASN A C 1
ATOM 625 O O . ASN A 1 82 ? -27.080 -1.508 1.811 1.00 94.31 82 ASN A O 1
ATOM 629 N N . SER A 1 83 ? -28.794 -1.381 3.238 1.00 93.69 83 SER A N 1
ATOM 630 C CA . SER A 1 83 ? -28.222 -0.299 4.056 1.00 93.69 83 SER A CA 1
ATOM 631 C C . SER A 1 83 ? -26.916 -0.658 4.778 1.00 93.69 83 SER A C 1
ATOM 633 O O . SER A 1 83 ? -26.222 0.240 5.246 1.00 93.69 83 SER A O 1
ATOM 635 N N . SER A 1 84 ? -26.593 -1.947 4.891 1.00 94.19 84 SER A N 1
ATOM 636 C CA . SER A 1 84 ? -25.341 -2.457 5.460 1.00 94.19 84 SER A CA 1
ATOM 637 C C . SER A 1 84 ? -24.284 -2.757 4.388 1.00 94.19 84 SER A C 1
ATOM 639 O O . SER A 1 84 ? -23.186 -3.186 4.733 1.00 94.19 84 SER A O 1
ATOM 641 N N . GLY A 1 85 ? -24.587 -2.526 3.103 1.00 92.19 85 GLY A N 1
ATOM 642 C CA . GLY A 1 85 ? -23.684 -2.804 1.985 1.00 92.19 85 GLY A CA 1
ATOM 643 C C . GLY A 1 85 ? -23.613 -4.278 1.577 1.00 92.19 85 GLY A C 1
ATOM 644 O O . GLY A 1 85 ? -22.669 -4.667 0.898 1.00 92.19 85 GLY A O 1
ATOM 645 N N . GLU A 1 86 ? -24.574 -5.109 1.985 1.00 95.25 86 GLU A N 1
ATOM 646 C CA . GLU A 1 86 ? -24.634 -6.522 1.594 1.00 95.25 86 GLU A CA 1
ATOM 647 C C . GLU A 1 86 ? -25.476 -6.693 0.327 1.00 95.25 86 GLU A C 1
ATOM 649 O O . GLU A 1 86 ? -26.532 -6.063 0.188 1.00 95.25 86 GLU A O 1
ATOM 654 N N . THR A 1 87 ? -25.048 -7.584 -0.570 1.00 95.69 87 THR A N 1
ATOM 655 C CA . THR A 1 87 ? -25.808 -7.936 -1.772 1.00 95.69 87 THR A CA 1
ATOM 656 C C . THR A 1 87 ? -27.146 -8.569 -1.407 1.00 95.69 87 THR A C 1
ATOM 658 O O . THR A 1 87 ? -27.204 -9.651 -0.824 1.00 95.69 87 THR A O 1
ATOM 661 N N . ILE A 1 88 ? -28.228 -7.926 -1.840 1.00 97.00 88 ILE A N 1
ATOM 662 C CA . ILE A 1 88 ? -29.596 -8.457 -1.777 1.00 97.00 88 ILE A CA 1
ATOM 663 C C . ILE A 1 88 ? -30.099 -8.954 -3.134 1.00 97.00 88 ILE A C 1
ATOM 665 O O . ILE A 1 88 ? -31.012 -9.775 -3.173 1.00 97.00 88 ILE A O 1
ATOM 669 N N . ASP A 1 89 ? -29.484 -8.506 -4.234 1.00 96.62 89 ASP A N 1
ATOM 670 C CA . ASP A 1 89 ? -29.782 -8.976 -5.589 1.00 96.62 89 ASP A CA 1
ATOM 671 C C . ASP A 1 89 ? -28.492 -9.374 -6.337 1.00 96.62 89 ASP A C 1
ATOM 673 O O . ASP A 1 89 ? -27.858 -8.547 -6.999 1.00 96.62 89 ASP A O 1
ATOM 677 N N . PRO A 1 90 ? -28.097 -10.659 -6.264 1.00 96.31 90 PRO A N 1
ATOM 678 C CA . PRO A 1 90 ? -26.889 -11.159 -6.922 1.00 96.31 90 PRO A CA 1
ATOM 679 C C . PRO A 1 90 ? -26.950 -11.133 -8.453 1.00 96.31 90 PRO A C 1
ATOM 681 O O . PRO A 1 90 ? -25.917 -11.232 -9.117 1.00 96.31 90 PRO A O 1
ATOM 684 N N . VAL A 1 91 ? -28.149 -11.080 -9.040 1.00 97.56 91 VAL A N 1
ATOM 685 C CA . VAL A 1 91 ? -28.302 -11.001 -10.496 1.00 97.56 91 VAL A CA 1
ATOM 686 C C . VAL A 1 91 ? -28.031 -9.571 -10.942 1.00 97.56 91 VAL A C 1
ATOM 688 O O . VAL A 1 91 ? -27.236 -9.362 -11.858 1.00 97.56 91 VAL A O 1
ATOM 691 N N . LEU A 1 92 ? -28.619 -8.592 -10.251 1.00 96.88 92 LEU A N 1
ATOM 692 C CA . LEU A 1 92 ? -28.380 -7.176 -10.511 1.00 96.88 92 LEU A CA 1
ATOM 693 C C . LEU A 1 92 ? -26.921 -6.777 -10.242 1.00 96.88 92 LEU A C 1
ATOM 695 O O . LEU A 1 92 ? -26.350 -6.018 -11.023 1.00 96.88 92 LEU A O 1
ATOM 699 N N . GLU A 1 93 ? -26.287 -7.333 -9.204 1.00 96.12 93 GLU A N 1
ATOM 700 C CA . GLU A 1 93 ? -24.850 -7.160 -8.943 1.00 96.12 93 GLU A CA 1
ATOM 701 C C . GLU A 1 93 ? -24.004 -7.564 -10.157 1.00 96.12 93 GLU A C 1
ATOM 703 O O . GLU A 1 93 ? -23.172 -6.788 -10.625 1.00 96.12 93 GLU A O 1
ATOM 708 N N . LYS A 1 94 ? -24.253 -8.752 -10.725 1.00 96.88 94 LYS A N 1
ATOM 709 C CA . LYS A 1 94 ? -23.512 -9.244 -11.897 1.00 96.88 94 LYS A CA 1
ATOM 710 C C . LYS A 1 94 ? -23.683 -8.343 -13.115 1.00 96.88 94 LYS A C 1
ATOM 712 O O . LYS A 1 94 ? -22.715 -8.119 -13.835 1.00 96.88 94 LYS A O 1
ATOM 717 N N . ILE A 1 95 ? -24.891 -7.831 -13.344 1.00 97.19 95 ILE A N 1
ATOM 718 C CA . ILE A 1 95 ? -25.187 -6.958 -14.486 1.00 97.19 95 ILE A CA 1
ATOM 719 C C . ILE A 1 95 ? -24.500 -5.593 -14.312 1.00 97.19 95 ILE A C 1
ATOM 721 O O . ILE A 1 95 ? -23.881 -5.092 -15.250 1.00 97.19 95 ILE A O 1
ATOM 725 N N . ASN A 1 96 ? -24.539 -5.015 -13.108 1.00 96.81 96 ASN A N 1
ATOM 726 C CA . ASN A 1 96 ? -23.811 -3.782 -12.794 1.00 96.81 96 ASN A CA 1
ATOM 727 C C . ASN A 1 96 ? -22.291 -3.967 -12.925 1.00 96.81 96 ASN A C 1
ATOM 729 O O . ASN A 1 96 ? -21.613 -3.128 -13.518 1.00 96.81 96 ASN A O 1
ATOM 733 N N . PHE A 1 97 ? -21.757 -5.089 -12.436 1.00 94.88 97 PHE A N 1
ATOM 734 C CA . PHE A 1 97 ? -20.337 -5.414 -12.551 1.00 94.88 97 PHE A CA 1
ATOM 735 C C . PHE A 1 97 ? -19.905 -5.589 -14.011 1.00 94.88 97 PHE A C 1
ATOM 737 O O . PHE A 1 97 ? -18.882 -5.042 -14.423 1.00 94.88 97 PHE A O 1
ATOM 744 N N . GLN A 1 98 ? -20.709 -6.290 -14.819 1.00 96.50 98 GLN A N 1
ATOM 745 C CA . GLN A 1 98 ? -20.475 -6.400 -16.258 1.00 96.50 98 GLN A CA 1
ATOM 746 C C . GLN A 1 98 ? -20.414 -5.012 -16.904 1.00 96.50 98 GLN A C 1
ATOM 748 O O . GLN A 1 98 ? -19.489 -4.745 -17.668 1.00 96.50 98 GLN A O 1
ATOM 753 N N . LYS A 1 99 ? -21.343 -4.110 -16.564 1.00 95.19 99 LYS A N 1
ATOM 754 C CA . LYS A 1 99 ? -21.366 -2.763 -17.141 1.00 95.19 99 LYS A CA 1
ATOM 755 C C . LYS A 1 99 ? -20.138 -1.935 -16.779 1.00 95.19 99 LYS A C 1
ATOM 757 O O . LYS A 1 99 ? -19.608 -1.239 -17.641 1.00 95.19 99 LYS A O 1
ATOM 762 N N . ALA A 1 100 ? -19.656 -2.031 -15.542 1.00 93.62 100 ALA A N 1
ATOM 763 C CA . ALA A 1 100 ? -18.394 -1.406 -15.152 1.00 93.62 100 ALA A CA 1
ATOM 764 C C . ALA A 1 100 ? -17.215 -1.946 -15.986 1.00 93.62 100 ALA A C 1
ATOM 766 O O . ALA A 1 100 ? -16.365 -1.171 -16.417 1.00 93.62 100 ALA A O 1
ATOM 767 N N . GLY A 1 101 ? -17.200 -3.253 -16.269 1.00 93.00 101 GLY A N 1
ATOM 768 C CA . GLY A 1 101 ? -16.211 -3.881 -17.150 1.00 93.00 101 GLY A CA 1
ATOM 769 C C . GLY A 1 101 ? -16.301 -3.422 -18.608 1.00 93.00 101 GLY A C 1
ATOM 770 O O . GLY A 1 101 ? -15.270 -3.193 -19.230 1.00 93.00 101 GLY A O 1
ATOM 771 N N . GLU A 1 102 ? -17.510 -3.239 -19.145 1.00 94.12 102 GLU A N 1
ATOM 772 C CA . GLU A 1 102 ? -17.723 -2.680 -20.489 1.00 94.12 102 GLU A CA 1
ATOM 773 C C . GLU A 1 102 ? -17.190 -1.248 -20.590 1.00 94.12 102 GLU A C 1
ATOM 775 O O . GLU A 1 102 ? -16.460 -0.942 -21.524 1.00 94.12 102 GLU A O 1
ATOM 780 N N . VAL A 1 103 ? -17.492 -0.396 -19.603 1.00 91.25 103 VAL A N 1
ATOM 781 C CA . VAL A 1 103 ? -16.968 0.980 -19.550 1.00 91.25 103 VAL A CA 1
ATOM 782 C C . VAL A 1 103 ? -15.443 0.976 -19.470 1.00 91.25 103 VAL A C 1
ATOM 784 O O . VAL A 1 103 ? -14.798 1.768 -20.142 1.00 91.25 103 VAL A O 1
ATOM 787 N N . LEU A 1 104 ? -14.858 0.067 -18.687 1.00 88.94 104 LEU A N 1
ATOM 788 C CA . LEU A 1 104 ? -13.406 -0.065 -18.579 1.00 88.94 104 LEU A CA 1
ATOM 789 C C . LEU A 1 104 ? -12.755 -0.551 -19.882 1.00 88.94 104 LEU A C 1
ATOM 791 O O . LEU A 1 104 ? -11.628 -0.172 -20.168 1.00 88.94 104 LEU A O 1
ATOM 795 N N . ALA A 1 105 ? -13.439 -1.391 -20.662 1.00 89.12 105 ALA A N 1
ATOM 796 C CA . ALA A 1 105 ? -12.933 -1.906 -21.934 1.00 89.12 105 ALA A CA 1
ATOM 797 C C . ALA A 1 105 ? -12.966 -0.869 -23.073 1.00 89.12 105 ALA A C 1
ATOM 799 O O . ALA A 1 105 ? -12.356 -1.100 -24.117 1.00 89.12 105 ALA A O 1
ATOM 800 N N . GLU A 1 106 ? -13.692 0.235 -22.889 1.00 85.44 106 GLU A N 1
ATOM 801 C CA . GLU A 1 106 ? -13.752 1.370 -23.819 1.00 85.44 106 GLU A CA 1
ATOM 802 C C . GLU A 1 106 ? -12.676 2.439 -23.543 1.00 85.44 106 GLU A C 1
ATOM 804 O O . GLU A 1 106 ? -12.564 3.392 -24.318 1.00 85.44 106 GLU A O 1
ATOM 809 N N . VAL A 1 107 ? -11.897 2.278 -22.464 1.00 78.88 107 VAL A N 1
ATOM 810 C CA . VAL A 1 107 ? -10.740 3.117 -22.100 1.00 78.88 107 VAL A CA 1
ATOM 811 C C . VAL A 1 107 ? -9.464 2.526 -22.688 1.00 78.88 107 VAL A C 1
ATOM 813 O O . VAL A 1 107 ? -8.729 3.289 -23.350 1.00 78.88 107 VAL A O 1
#

Organism: NCBI:txid1234261

pLDDT: mean 85.39, std 11.69, range [47.41, 97.56]

Secondary structure (DSSP, 8-state):
--PPPPEEEEEE---GGG-TTSHHHHHHHHHHHHHTT-SEEEEEEPPTTGGGTHHHHHHHHHHHHHTTT----TTTTS--B-TTS-BS-HHHHHHHHHHHHHHHHT-

Radius of gyration: 21.61 Å; chains: 1; bounding box: 50×29×54 Å

Sequence (107 aa):
NGQVKPIAIITVDGGPDENPCFPKTLLSSIDMFKKHNLDALFILTHAPGQSAYNAVERRMAPLSHDLAGLILPHDHFGSHLNSSGETIDPVLEKINFQKAGEVLAEV